Protein AF-A0A7C4ENM0-F1 (afdb_monomer_lite)

Foldseek 3Di:
DFDDVCVVVQDDDQQQHDGDDDPVRVVVVVVVCVVVVVSVVRNPVSNVVSCVVAVDPVNVVVVVVVVCCVVCVVVVPDPPLFADDPVNVVVVCVVVVVCVVLVVQLVVVVFGPHLVSSLVSLVPDPDDDDPVNVVSVVVVVVVVVVVVVVD

Structure (mmCIF, N/CA/C/O backbone):
data_AF-A0A7C4ENM0-F1
#
_entry.id   AF-A0A7C4ENM0-F1
#
loop_
_atom_site.group_PDB
_atom_site.id
_atom_site.type_symbol
_atom_site.label_atom_id
_atom_site.label_alt_id
_atom_site.label_comp_id
_atom_site.label_asym_id
_atom_site.label_entity_id
_atom_site.label_seq_id
_atom_site.pdbx_PDB_ins_code
_atom_site.Cartn_x
_atom_site.Cartn_y
_atom_site.Cartn_z
_atom_site.occupancy
_atom_site.B_iso_or_equiv
_atom_site.auth_seq_id
_atom_site.auth_comp_id
_atom_site.auth_asym_id
_atom_site.auth_atom_id
_atom_site.pdbx_PDB_model_num
ATOM 1 N N . VAL A 1 1 ? 0.923 0.863 27.050 1.00 71.88 1 VAL A N 1
ATOM 2 C CA . VAL A 1 1 ? 0.198 2.040 26.527 1.00 71.88 1 VAL A CA 1
ATOM 3 C C . VAL A 1 1 ? -0.093 1.726 25.076 1.00 71.88 1 VAL A C 1
ATOM 5 O O . VAL A 1 1 ? 0.826 1.255 24.419 1.00 71.88 1 VAL A O 1
ATOM 8 N N . ASP A 1 2 ? -1.339 1.865 24.638 1.00 89.88 2 ASP A N 1
ATOM 9 C CA . ASP A 1 2 ? -1.784 1.537 23.270 1.00 89.88 2 ASP A CA 1
ATOM 10 C C . ASP A 1 2 ? -2.110 2.791 22.448 1.00 89.88 2 ASP A C 1
ATOM 12 O O . ASP A 1 2 ? -1.955 2.803 21.234 1.00 89.88 2 ASP A O 1
ATOM 16 N N . TYR A 1 3 ? -2.479 3.887 23.116 1.00 92.69 3 TYR A N 1
ATOM 17 C CA . TYR A 1 3 ? -2.662 5.175 22.456 1.00 92.69 3 TYR A CA 1
ATOM 18 C C . TYR A 1 3 ? -1.353 5.713 21.853 1.00 92.69 3 TYR A C 1
ATOM 20 O O . TYR A 1 3 ? -0.324 5.778 22.531 1.00 92.69 3 TYR A O 1
ATOM 28 N N . HIS A 1 4 ? -1.435 6.178 20.604 1.00 92.25 4 HIS A N 1
ATOM 29 C CA . HIS A 1 4 ? -0.391 6.941 19.930 1.00 92.25 4 HIS A CA 1
ATOM 30 C C . HIS A 1 4 ? -1.027 8.090 19.124 1.00 92.25 4 HIS A C 1
ATOM 32 O O . HIS A 1 4 ? -1.975 7.825 18.387 1.00 92.25 4 HIS A O 1
ATOM 38 N N . PRO A 1 5 ? -0.493 9.330 19.183 1.00 92.12 5 PRO A N 1
ATOM 39 C CA . PRO A 1 5 ? -1.007 10.464 18.414 1.00 92.12 5 PRO A CA 1
ATOM 40 C C . PRO A 1 5 ? -1.323 10.223 16.929 1.00 92.12 5 PRO A C 1
ATOM 42 O O . PRO A 1 5 ? -2.343 10.719 16.470 1.00 92.12 5 PRO A O 1
ATOM 45 N N . GLN A 1 6 ? -0.535 9.443 16.167 1.00 93.44 6 GLN A N 1
ATOM 46 C CA . GLN A 1 6 ? -0.860 9.258 14.740 1.00 93.44 6 GLN A CA 1
ATOM 47 C C . GLN A 1 6 ? -2.104 8.393 14.516 1.00 93.44 6 GLN A C 1
ATOM 49 O O . GLN A 1 6 ? -2.631 8.390 13.412 1.00 93.44 6 GLN A O 1
ATOM 54 N N . LEU A 1 7 ? -2.616 7.678 15.527 1.00 92.69 7 LEU A N 1
ATOM 55 C CA . LEU A 1 7 ? -3.890 6.966 15.379 1.00 92.69 7 LEU A CA 1
ATOM 56 C C . LEU A 1 7 ? -5.041 7.923 15.064 1.00 92.69 7 LEU A C 1
ATOM 58 O O . LEU A 1 7 ? -5.949 7.521 14.346 1.00 92.69 7 LEU A O 1
ATOM 62 N N . GLU A 1 8 ? -4.969 9.176 15.518 1.00 94.25 8 GLU A N 1
ATOM 63 C CA . GLU A 1 8 ? -5.969 10.211 15.226 1.00 94.25 8 GLU A CA 1
ATOM 64 C C . GLU A 1 8 ? -5.972 10.631 13.748 1.00 94.25 8 GLU A C 1
ATOM 66 O O . GLU A 1 8 ? -6.975 11.133 13.249 1.00 94.25 8 GLU A O 1
ATOM 71 N N . GLU A 1 9 ? -4.878 10.387 13.018 1.00 92.81 9 GLU A N 1
ATOM 72 C CA . GLU A 1 9 ? -4.814 10.617 11.569 1.00 92.81 9 GLU A CA 1
ATOM 73 C C . GLU A 1 9 ? -5.550 9.517 10.786 1.00 92.81 9 GLU A C 1
ATOM 75 O O . GLU A 1 9 ? -6.019 9.743 9.669 1.00 92.81 9 GLU A O 1
ATOM 80 N N . PHE A 1 10 ? -5.667 8.317 11.365 1.00 92.75 10 PHE A N 1
ATOM 81 C CA . PHE A 1 10 ? -6.244 7.151 10.694 1.00 92.75 10 PHE A CA 1
ATOM 82 C C . PHE A 1 10 ? -7.679 6.849 11.144 1.00 92.75 10 PHE A C 1
ATOM 84 O O . PHE A 1 10 ? -8.486 6.414 10.312 1.00 92.75 10 PHE A O 1
ATOM 91 N N . PHE A 1 11 ? -7.992 7.099 12.421 1.00 95.50 11 PHE A N 1
ATOM 92 C CA . PHE A 1 11 ? -9.238 6.708 13.078 1.00 95.50 11 PHE A CA 1
ATOM 93 C C . PHE A 1 11 ? -9.771 7.770 14.052 1.00 95.50 11 PHE A C 1
ATOM 95 O O . PHE A 1 11 ? -9.011 8.444 14.745 1.00 95.50 11 PHE A O 1
ATOM 102 N N . ASP A 1 12 ? -11.097 7.832 14.193 1.00 95.69 12 ASP A N 1
ATOM 103 C CA . ASP A 1 12 ? -11.776 8.583 15.257 1.00 95.69 12 ASP A CA 1
ATOM 104 C C . ASP A 1 12 ? -11.807 7.756 16.560 1.00 95.69 12 ASP A C 1
ATOM 106 O O . ASP A 1 12 ? -12.562 6.782 16.716 1.00 95.69 12 ASP A O 1
ATOM 110 N N . ILE A 1 13 ? -10.943 8.124 17.509 1.00 95.44 13 ILE A N 1
ATOM 111 C CA . ILE A 1 13 ? -10.781 7.417 18.783 1.00 95.44 13 ILE A CA 1
ATOM 112 C C . ILE A 1 13 ? -12.053 7.543 19.631 1.00 95.44 13 ILE A C 1
ATOM 114 O O . ILE A 1 13 ? -12.542 8.624 19.941 1.00 95.44 13 ILE A O 1
ATOM 118 N N . GLY A 1 14 ? -12.567 6.399 20.071 1.00 92.25 14 GLY A N 1
ATOM 119 C CA . GLY A 1 14 ? -13.813 6.257 20.818 1.00 92.25 14 GLY A CA 1
ATOM 120 C C . GLY A 1 14 ? -15.022 5.933 19.940 1.00 92.25 14 GLY A C 1
ATOM 121 O O . GLY A 1 14 ? -16.032 5.480 20.478 1.00 92.25 14 GLY A O 1
ATOM 122 N N . LYS A 1 15 ? -14.923 6.103 18.613 1.00 95.50 15 LYS A N 1
ATOM 123 C CA . LYS A 1 15 ? -15.981 5.730 17.658 1.00 95.50 15 LYS A CA 1
ATOM 124 C C . LYS A 1 15 ? -15.590 4.564 16.763 1.00 95.50 15 LYS A C 1
ATOM 126 O O . LYS A 1 15 ? -16.415 3.692 16.521 1.00 95.50 15 LYS A O 1
ATOM 131 N N . GLU A 1 16 ? -14.346 4.547 16.297 1.00 97.00 16 GLU A N 1
ATOM 132 C CA . GLU A 1 16 ? -13.820 3.535 15.373 1.00 97.00 16 GLU A CA 1
ATOM 133 C C . GLU A 1 16 ? -12.793 2.626 16.054 1.00 97.00 16 GLU A C 1
ATOM 135 O O . GLU A 1 16 ? -12.705 1.442 15.756 1.00 97.00 16 GLU A O 1
ATOM 140 N N . ILE A 1 17 ? -12.046 3.141 17.029 1.00 95.31 17 ILE A N 1
ATOM 141 C CA . ILE A 1 17 ? -11.105 2.352 17.828 1.00 95.31 17 ILE A CA 1
ATOM 142 C C . ILE A 1 17 ? -11.147 2.789 19.287 1.00 95.31 17 ILE A C 1
ATOM 144 O O . ILE A 1 17 ? -11.481 3.928 19.597 1.00 95.31 17 ILE A O 1
ATOM 148 N 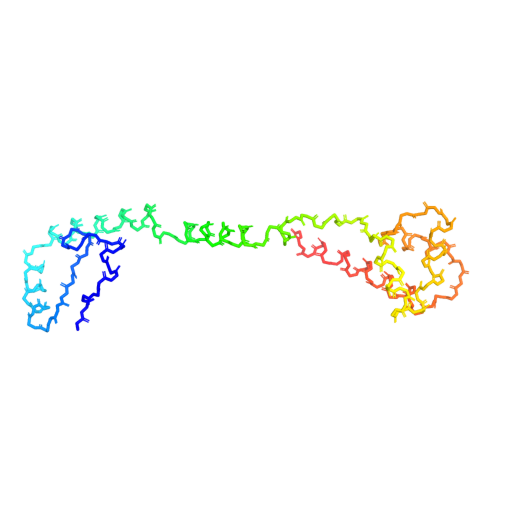N . VAL A 1 18 ? -10.795 1.895 20.205 1.00 95.12 18 VAL A N 1
ATOM 149 C CA . VAL A 1 18 ? -10.653 2.214 21.626 1.00 95.12 18 VAL A CA 1
ATOM 150 C C . VAL A 1 18 ? -9.199 2.027 22.022 1.00 95.12 18 VAL A C 1
ATOM 152 O O . VAL A 1 18 ? -8.708 0.906 22.026 1.00 95.12 18 VAL A O 1
ATOM 155 N N . CYS A 1 19 ? -8.542 3.114 22.414 1.00 95.25 19 CYS A N 1
ATOM 156 C CA . CYS A 1 19 ? -7.182 3.073 22.949 1.00 95.25 19 CYS A CA 1
ATOM 157 C C . CYS A 1 19 ? -7.184 3.105 24.480 1.00 95.25 19 CYS A C 1
ATOM 159 O O . CYS A 1 19 ? -8.208 3.391 25.104 1.00 95.25 19 CYS A O 1
ATOM 161 N N . PHE A 1 20 ? -6.028 2.868 25.093 1.00 95.44 20 PHE A N 1
ATOM 162 C CA . PHE A 1 20 ? -5.797 3.074 26.524 1.00 95.44 20 PHE A CA 1
ATOM 163 C C . PHE A 1 20 ? -4.386 3.609 26.778 1.00 95.44 20 PHE A C 1
ATOM 165 O O . PHE A 1 20 ? -3.436 3.297 26.050 1.00 95.44 20 PHE A O 1
ATOM 172 N N . SER A 1 21 ? -4.237 4.366 27.860 1.00 94.25 21 SER A N 1
ATOM 173 C CA . SER A 1 21 ? -2.979 4.993 28.259 1.00 94.25 21 SER A CA 1
ATOM 174 C C . SER A 1 21 ? -2.333 4.332 29.479 1.00 94.25 21 SER A C 1
ATOM 176 O O . SER A 1 21 ? -1.148 4.533 29.733 1.00 94.25 21 SER A O 1
ATOM 178 N N . SER A 1 22 ? -3.060 3.482 30.209 1.00 96.00 22 SER A N 1
ATOM 179 C CA . SER A 1 22 ? -2.539 2.734 31.361 1.00 96.00 22 SER A CA 1
ATOM 180 C C . SER A 1 22 ? -3.137 1.325 31.461 1.00 96.00 22 SER A C 1
ATOM 182 O O . SER A 1 22 ? -4.146 1.009 30.833 1.00 96.00 22 SER A O 1
ATOM 184 N N . LEU A 1 23 ? -2.507 0.454 32.258 1.00 95.56 23 LEU A N 1
ATOM 185 C CA . LEU A 1 23 ? -3.034 -0.890 32.542 1.00 95.56 23 LEU A CA 1
ATOM 186 C C . LEU A 1 23 ? -4.363 -0.849 33.309 1.00 95.56 23 LEU A C 1
ATOM 188 O O . LEU A 1 23 ? -5.218 -1.706 33.101 1.00 95.56 23 LEU A O 1
ATOM 192 N N . GLU A 1 24 ? -4.535 0.141 34.185 1.00 96.75 24 GLU A N 1
ATOM 193 C CA . GLU A 1 24 ? -5.786 0.352 34.915 1.00 96.75 24 GLU A CA 1
ATOM 194 C C . GLU A 1 24 ? -6.919 0.708 33.948 1.00 96.75 24 GLU A C 1
ATOM 196 O O . GLU A 1 24 ? -7.953 0.045 33.939 1.00 96.75 24 GLU A O 1
ATOM 201 N N . GLU A 1 25 ? -6.671 1.654 33.041 1.00 96.25 25 GLU A N 1
ATOM 202 C CA . GLU A 1 25 ? -7.641 2.057 32.024 1.00 96.25 25 GLU A CA 1
ATOM 203 C C . GLU A 1 25 ? -7.992 0.902 31.075 1.00 96.25 25 GLU A C 1
ATOM 205 O O . GLU A 1 25 ? -9.160 0.721 30.731 1.00 96.25 25 GLU A O 1
ATOM 210 N N . LEU A 1 26 ? -7.007 0.078 30.693 1.00 95.88 26 LEU A N 1
ATOM 211 C CA . LEU A 1 26 ? -7.250 -1.143 29.921 1.00 95.88 26 LEU A CA 1
ATOM 212 C C . LEU A 1 26 ? -8.220 -2.075 30.653 1.00 95.88 26 LEU A C 1
ATOM 214 O O . LEU A 1 26 ? -9.180 -2.554 30.051 1.00 95.88 26 LEU A O 1
ATOM 218 N N . ARG A 1 27 ? -7.978 -2.346 31.942 1.00 96.75 27 ARG A N 1
ATOM 219 C CA . ARG A 1 27 ? -8.815 -3.250 32.741 1.00 96.75 27 ARG A CA 1
ATOM 220 C C . ARG A 1 27 ? -10.239 -2.717 32.868 1.00 96.75 27 ARG A C 1
ATOM 222 O O . ARG A 1 27 ? -11.200 -3.480 32.729 1.00 96.75 27 ARG A O 1
ATOM 229 N N . ASP A 1 28 ? -10.376 -1.421 33.111 1.00 97.00 28 ASP A N 1
ATOM 230 C CA . ASP A 1 28 ? -11.672 -0.777 33.287 1.00 97.00 28 ASP A CA 1
ATOM 231 C C . ASP A 1 28 ? -12.458 -0.768 31.966 1.00 97.00 28 ASP A C 1
ATOM 233 O O . ASP A 1 28 ? -13.622 -1.179 31.937 1.00 97.00 28 ASP A O 1
ATOM 237 N N . LYS A 1 29 ? -11.804 -0.431 30.844 1.00 95.50 29 LYS A N 1
ATOM 238 C CA . LYS A 1 29 ? -12.398 -0.503 29.499 1.00 95.50 29 LYS A CA 1
ATOM 239 C C . LYS A 1 29 ? -12.767 -1.930 29.109 1.00 95.50 29 LYS A C 1
ATOM 241 O O . LYS A 1 29 ? -13.883 -2.151 28.648 1.00 95.50 29 LYS A O 1
ATOM 246 N N . ALA A 1 30 ? -11.896 -2.912 29.339 1.00 95.00 30 ALA A N 1
ATOM 247 C CA . ALA A 1 30 ? -12.201 -4.317 29.066 1.00 95.00 30 ALA A CA 1
ATOM 248 C C . ALA A 1 30 ? -13.438 -4.778 29.853 1.00 95.00 30 ALA A C 1
ATOM 250 O O . ALA A 1 30 ? -14.354 -5.371 29.286 1.00 95.00 30 ALA A O 1
ATOM 251 N N . THR A 1 31 ? -13.513 -4.433 31.141 1.00 97.00 31 THR A N 1
ATOM 252 C CA . THR A 1 31 ? -14.670 -4.752 31.990 1.00 97.00 31 THR A CA 1
ATOM 253 C C . THR A 1 31 ? -15.949 -4.079 31.489 1.00 97.00 31 THR A C 1
ATOM 255 O O . THR A 1 31 ? -17.012 -4.702 31.485 1.00 97.00 31 THR A O 1
ATOM 258 N N . PHE A 1 32 ? -15.861 -2.819 31.059 1.00 96.00 32 PHE A N 1
ATOM 259 C CA . PHE A 1 32 ? -16.986 -2.082 30.492 1.00 96.00 32 PHE A CA 1
ATOM 260 C C . PHE A 1 32 ? -17.488 -2.735 29.199 1.00 96.00 32 PHE A C 1
ATOM 262 O O . PHE A 1 32 ? -18.666 -3.070 29.101 1.00 96.00 32 PHE A O 1
ATOM 269 N N . TYR A 1 33 ? -16.608 -2.973 28.230 1.00 95.19 33 TYR A N 1
ATOM 270 C CA . TYR A 1 33 ? -16.980 -3.488 26.912 1.00 95.19 33 TYR A CA 1
ATOM 271 C C . TYR A 1 33 ? -17.449 -4.949 26.940 1.00 95.19 33 TYR A C 1
ATOM 273 O O . TYR A 1 33 ? -18.366 -5.306 26.203 1.00 95.19 33 TYR A O 1
ATOM 281 N N . LEU A 1 34 ? -16.938 -5.772 27.864 1.00 95.56 34 LEU A N 1
ATOM 282 C CA . LEU A 1 34 ? -17.469 -7.121 28.102 1.00 95.56 34 LEU A CA 1
ATOM 283 C C . LEU A 1 34 ? -18.933 -7.114 28.570 1.00 95.56 34 LEU A C 1
ATOM 285 O O . LEU A 1 34 ? -19.671 -8.055 28.291 1.00 95.56 34 LEU A O 1
ATOM 289 N N . LYS A 1 35 ? -19.370 -6.054 29.261 1.00 97.12 35 LYS A N 1
ATOM 290 C CA . LYS A 1 35 ? -20.769 -5.872 29.687 1.00 97.12 35 LYS A CA 1
ATOM 291 C C . LYS A 1 35 ? -21.642 -5.196 28.622 1.00 97.12 35 LYS A C 1
ATOM 293 O O . LYS A 1 35 ? -22.863 -5.245 28.739 1.00 97.12 35 LYS A O 1
ATOM 298 N N . HIS A 1 36 ? -21.041 -4.596 27.592 1.00 96.12 36 HIS A N 1
ATOM 299 C CA . HIS A 1 36 ? -21.728 -3.835 26.541 1.00 96.12 36 HIS A CA 1
ATOM 300 C C . HIS A 1 36 ? -21.320 -4.320 25.138 1.00 96.12 36 HIS A C 1
ATOM 302 O O . HIS A 1 36 ? -20.740 -3.559 24.359 1.00 96.12 36 HIS A O 1
ATOM 308 N N . PRO A 1 37 ? -21.643 -5.573 24.768 1.00 94.50 37 PRO A N 1
ATOM 309 C CA . PRO A 1 37 ? -21.216 -6.151 23.493 1.00 94.50 37 PRO A CA 1
ATOM 310 C C . PRO A 1 37 ? -21.736 -5.372 22.277 1.00 94.50 37 PRO A C 1
ATOM 312 O O . PRO A 1 37 ? -21.044 -5.289 21.267 1.00 94.50 37 PRO A O 1
ATOM 315 N N . ALA A 1 38 ? -22.911 -4.741 22.383 1.00 96.38 38 ALA A N 1
ATOM 316 C CA . ALA A 1 38 ? -23.456 -3.899 21.321 1.00 96.38 38 ALA A CA 1
ATOM 317 C C . ALA A 1 38 ? -22.533 -2.714 20.985 1.00 96.38 38 ALA A C 1
ATOM 319 O O . ALA A 1 38 ? -22.322 -2.419 19.812 1.00 96.38 38 ALA A O 1
ATOM 320 N N . SER A 1 39 ? -21.926 -2.077 21.993 1.00 93.62 39 SER A N 1
ATOM 321 C CA . SER A 1 39 ? -20.960 -0.993 21.782 1.00 93.62 39 SER A CA 1
ATOM 322 C C . SER A 1 39 ? -19.717 -1.489 21.044 1.00 93.62 39 SER A C 1
ATOM 324 O O . SER A 1 39 ? -19.247 -0.812 20.134 1.00 93.62 39 SER A O 1
ATOM 326 N N . CYS A 1 40 ? -19.228 -2.691 21.371 1.00 94.06 40 CYS A N 1
ATOM 327 C CA . CYS A 1 40 ? -18.120 -3.314 20.644 1.00 94.06 40 CYS A CA 1
ATOM 328 C C . CYS A 1 40 ? -18.464 -3.529 19.171 1.00 94.06 40 CYS A C 1
ATOM 330 O O . CYS A 1 40 ? -17.658 -3.211 18.302 1.00 94.06 40 CYS A O 1
ATOM 332 N N . THR A 1 41 ? -19.658 -4.057 18.884 1.00 96.19 41 THR A N 1
ATOM 333 C CA . THR A 1 41 ? -20.107 -4.302 17.510 1.00 96.19 41 THR A CA 1
ATOM 334 C C . THR A 1 41 ? -20.206 -3.005 16.716 1.00 96.19 41 THR A C 1
ATOM 336 O O . THR A 1 41 ? -19.703 -2.954 15.597 1.00 96.19 41 THR A O 1
ATOM 339 N N . THR A 1 42 ? -20.784 -1.952 17.297 1.00 97.44 42 THR A N 1
ATOM 340 C CA . THR A 1 42 ? -20.886 -0.638 16.648 1.00 97.44 42 THR A CA 1
ATOM 341 C C . THR A 1 42 ? -19.511 -0.079 16.293 1.00 97.44 42 THR A C 1
ATOM 343 O O . THR A 1 42 ? -19.292 0.329 15.154 1.00 97.44 42 THR A O 1
ATOM 346 N N . ILE A 1 43 ? -18.569 -0.107 17.242 1.00 97.06 43 ILE A N 1
ATOM 347 C CA . ILE A 1 43 ? -17.208 0.400 17.026 1.00 97.06 43 ILE A CA 1
ATOM 348 C C . ILE A 1 43 ? -16.487 -0.436 15.964 1.00 97.06 43 ILE A C 1
ATOM 350 O O . ILE A 1 43 ? -15.911 0.115 15.032 1.00 97.06 43 ILE A O 1
ATOM 354 N N . ALA A 1 44 ? -16.578 -1.767 16.042 1.00 95.88 44 ALA A N 1
ATOM 355 C CA . ALA A 1 44 ? -15.945 -2.665 15.078 1.00 95.88 44 ALA A CA 1
ATOM 356 C C . ALA A 1 44 ? -16.485 -2.476 13.651 1.00 95.88 44 ALA A C 1
ATOM 358 O O . ALA A 1 44 ? -15.715 -2.499 12.693 1.00 95.88 44 ALA A O 1
ATOM 359 N N . GLN A 1 45 ? -17.795 -2.262 13.498 1.00 97.88 45 GLN A N 1
ATOM 360 C CA . GLN A 1 45 ? -18.406 -1.976 12.199 1.00 97.88 45 GLN A CA 1
ATOM 361 C C . GLN A 1 45 ? -17.941 -0.628 11.643 1.00 97.88 45 GLN A C 1
ATOM 363 O O . GLN A 1 45 ? -17.603 -0.547 10.463 1.00 97.88 45 GLN A O 1
ATOM 368 N N . ALA A 1 46 ? -17.873 0.411 12.480 1.00 97.88 46 ALA A N 1
ATOM 369 C CA . ALA A 1 46 ? -17.340 1.712 12.080 1.00 97.88 46 ALA A CA 1
ATOM 370 C C . ALA A 1 46 ? -15.876 1.602 11.619 1.00 97.88 46 ALA A C 1
ATOM 372 O O . ALA A 1 46 ? -15.542 2.045 10.519 1.00 97.88 46 ALA A O 1
ATOM 373 N N . ALA A 1 47 ? -15.039 0.901 12.393 1.00 96.88 47 ALA A N 1
ATOM 374 C CA . ALA A 1 47 ? -13.649 0.614 12.042 1.00 96.88 47 ALA A CA 1
ATOM 375 C C . ALA A 1 47 ? -13.533 -0.119 10.700 1.00 96.88 47 ALA A C 1
ATOM 377 O O . ALA A 1 47 ? -12.736 0.250 9.840 1.00 96.88 47 ALA A O 1
ATOM 378 N N . GLN A 1 48 ? -14.348 -1.158 10.506 1.00 97.56 48 GLN A N 1
ATOM 379 C CA . GLN A 1 48 ? -14.351 -1.952 9.284 1.00 97.56 48 GLN A CA 1
ATOM 380 C C . GLN A 1 48 ? -14.719 -1.099 8.066 1.00 97.56 48 GLN A C 1
ATOM 382 O O . GLN A 1 48 ? -14.040 -1.179 7.042 1.00 97.56 48 GLN A O 1
ATOM 387 N N . MET A 1 49 ? -15.761 -0.268 8.169 1.00 97.31 49 MET A N 1
ATOM 388 C CA . MET A 1 49 ? -16.162 0.633 7.085 1.00 97.31 49 MET A CA 1
ATOM 389 C C . MET A 1 49 ? -15.033 1.601 6.718 1.00 97.31 49 MET A C 1
ATOM 391 O O . MET A 1 49 ? -14.701 1.704 5.539 1.00 97.31 49 MET A O 1
ATOM 395 N N . ARG A 1 50 ? -14.388 2.222 7.716 1.00 96.19 50 ARG A N 1
ATOM 396 C CA . ARG A 1 50 ? -13.226 3.111 7.538 1.00 96.19 50 ARG A CA 1
ATOM 397 C C . ARG A 1 50 ? -12.057 2.406 6.843 1.00 96.19 50 ARG A C 1
ATOM 399 O O . ARG A 1 50 ? -11.447 2.937 5.917 1.00 96.19 50 ARG A O 1
ATOM 406 N N . VAL A 1 51 ? -11.737 1.180 7.262 1.00 96.25 51 VAL A N 1
ATOM 407 C CA . VAL A 1 51 ? -10.638 0.407 6.662 1.00 96.25 51 VAL A CA 1
ATOM 408 C C . VAL A 1 51 ? -10.933 0.055 5.208 1.00 96.25 51 VAL A C 1
ATOM 410 O O . VAL A 1 51 ? -10.051 0.189 4.360 1.00 96.25 51 VAL A O 1
ATOM 413 N N . HIS A 1 52 ? -12.160 -0.362 4.896 1.00 96.00 52 HIS A N 1
ATOM 414 C CA . HIS A 1 52 ? -12.542 -0.662 3.518 1.00 96.00 52 HIS A CA 1
ATOM 415 C C . HIS A 1 52 ? -12.596 0.583 2.631 1.00 96.00 52 HIS A C 1
ATOM 417 O O . HIS A 1 52 ? -12.257 0.479 1.452 1.00 96.00 52 HIS A O 1
ATOM 423 N N . SER A 1 53 ? -12.984 1.741 3.169 1.00 94.88 53 SER A N 1
ATOM 424 C CA . SER A 1 53 ? -13.054 2.979 2.393 1.00 94.88 53 SER A CA 1
ATOM 425 C C . SER A 1 53 ? -11.683 3.583 2.111 1.00 94.88 53 SER A C 1
ATOM 427 O O . SER A 1 53 ? -11.505 4.176 1.055 1.00 94.88 53 SER A O 1
ATOM 429 N N . GLU A 1 54 ? -10.711 3.437 3.016 1.00 93.12 54 GLU A N 1
ATOM 430 C CA . GLU A 1 54 ? -9.477 4.236 2.950 1.00 93.12 54 GLU A CA 1
ATOM 431 C C . GLU A 1 54 ? -8.195 3.416 3.101 1.00 93.12 54 GLU A C 1
ATOM 433 O O . GLU A 1 54 ? -7.214 3.671 2.410 1.00 93.12 54 GLU A O 1
ATOM 438 N N . HIS A 1 55 ? -8.190 2.364 3.919 1.00 93.12 55 HIS A N 1
ATOM 439 C CA . HIS A 1 55 ? -6.943 1.714 4.353 1.00 93.12 55 HIS A CA 1
ATOM 440 C C . HIS A 1 55 ? -6.649 0.372 3.679 1.00 93.12 55 HIS A C 1
ATOM 442 O O . HIS A 1 55 ? -5.863 -0.422 4.199 1.00 93.12 55 HIS A O 1
ATOM 448 N N . THR A 1 56 ? -7.233 0.112 2.508 1.00 94.94 56 THR A N 1
ATOM 449 C CA . THR A 1 56 ? -6.951 -1.105 1.734 1.00 94.94 56 THR A CA 1
ATOM 450 C C . THR A 1 56 ? -5.572 -1.061 1.068 1.00 94.94 56 THR A C 1
ATOM 452 O O . THR A 1 56 ? -5.022 0.004 0.775 1.00 94.94 56 THR A O 1
ATOM 455 N N . TYR A 1 57 ? -5.019 -2.237 0.754 1.00 94.31 57 TYR A N 1
ATOM 456 C CA . TYR A 1 57 ? -3.799 -2.333 -0.054 1.00 94.31 57 TYR A CA 1
ATOM 457 C C . TYR A 1 57 ? -3.946 -1.680 -1.430 1.00 94.31 57 TYR A C 1
ATOM 459 O O . TYR A 1 57 ? -2.967 -1.153 -1.948 1.00 94.31 57 TYR A O 1
ATOM 467 N N . VAL A 1 58 ? -5.153 -1.687 -2.005 1.00 94.62 58 VAL A N 1
ATOM 468 C CA . VAL A 1 58 ? -5.415 -1.071 -3.310 1.00 94.62 58 VAL A CA 1
ATOM 469 C C . VAL A 1 58 ? -5.216 0.440 -3.234 1.00 94.62 58 VAL A C 1
ATOM 471 O O . VAL A 1 58 ? -4.451 0.975 -4.032 1.00 94.62 58 VAL A O 1
ATOM 474 N N . HIS A 1 59 ? -5.805 1.105 -2.234 1.00 93.31 59 HIS A N 1
ATOM 475 C CA . HIS A 1 59 ? -5.619 2.546 -2.029 1.00 93.31 59 HIS A CA 1
ATOM 476 C C . HIS A 1 59 ? -4.144 2.892 -1.794 1.00 93.31 59 HIS A C 1
ATOM 478 O O . HIS A 1 59 ? -3.598 3.776 -2.447 1.00 93.31 59 HIS A O 1
ATOM 484 N N . ARG A 1 60 ? -3.454 2.130 -0.932 1.00 93.50 60 ARG A N 1
ATOM 485 C CA . ARG A 1 60 ? -2.025 2.359 -0.652 1.00 93.50 60 ARG A CA 1
ATOM 486 C C . ARG A 1 60 ? -1.152 2.166 -1.891 1.00 93.50 60 ARG A C 1
ATOM 488 O O . ARG A 1 60 ? -0.222 2.939 -2.103 1.00 93.50 60 ARG A O 1
ATOM 495 N N . MET A 1 61 ? -1.440 1.152 -2.708 1.00 95.81 61 MET A N 1
ATOM 496 C CA . MET A 1 61 ? -0.704 0.906 -3.948 1.00 95.81 61 MET A CA 1
ATOM 497 C C . MET A 1 61 ? -0.927 2.026 -4.962 1.00 95.81 61 MET A C 1
ATOM 499 O O . MET A 1 61 ? 0.035 2.470 -5.579 1.00 95.81 61 MET A O 1
ATOM 503 N N . GLN A 1 62 ? -2.157 2.528 -5.089 1.00 94.38 62 GLN A N 1
ATOM 504 C CA . GLN A 1 62 ? -2.454 3.682 -5.940 1.00 94.38 62 GLN A CA 1
ATOM 505 C C . GLN A 1 62 ? -1.631 4.903 -5.523 1.00 94.38 62 GLN A C 1
ATOM 507 O O . GLN A 1 62 ? -0.903 5.442 -6.353 1.00 94.38 62 GLN A O 1
ATOM 512 N N . THR A 1 63 ? -1.632 5.262 -4.235 1.00 93.31 63 THR A N 1
ATOM 513 C CA . THR A 1 63 ? -0.818 6.378 -3.725 1.00 93.31 63 THR A CA 1
ATOM 514 C C . THR A 1 63 ? 0.677 6.166 -3.977 1.00 93.31 63 THR A C 1
ATOM 516 O O . THR A 1 63 ? 1.367 7.087 -4.405 1.00 93.31 63 THR A O 1
ATOM 519 N N . MET A 1 64 ? 1.198 4.951 -3.759 1.00 93.81 64 MET A N 1
ATOM 520 C CA . MET A 1 64 ? 2.605 4.643 -4.044 1.00 93.81 64 MET A CA 1
ATOM 521 C C . MET A 1 64 ? 2.930 4.819 -5.530 1.00 93.81 64 MET A C 1
ATOM 523 O O . MET A 1 64 ? 3.912 5.479 -5.865 1.00 93.81 64 MET A O 1
ATOM 527 N N . CYS A 1 65 ? 2.103 4.276 -6.425 1.00 92.62 65 CYS A N 1
ATOM 528 C CA . CYS A 1 65 ? 2.278 4.435 -7.865 1.00 92.62 65 CYS A CA 1
ATOM 529 C C . CYS A 1 65 ? 2.223 5.906 -8.292 1.00 92.62 65 CYS A C 1
ATOM 531 O O . CYS A 1 65 ? 3.062 6.331 -9.081 1.00 92.62 65 CYS A O 1
ATOM 533 N N . GLU A 1 66 ? 1.293 6.692 -7.748 1.00 93.12 66 GLU A N 1
ATOM 534 C CA . GLU A 1 66 ? 1.199 8.134 -7.996 1.00 93.12 66 GLU A CA 1
ATOM 535 C C . GLU A 1 66 ? 2.459 8.873 -7.534 1.00 93.12 66 GLU A C 1
ATOM 537 O O . GLU A 1 66 ? 3.001 9.689 -8.280 1.00 93.12 66 GLU A O 1
ATOM 542 N N . CYS A 1 67 ? 2.981 8.563 -6.344 1.00 92.94 67 CYS A N 1
ATOM 543 C CA . CYS A 1 67 ? 4.232 9.143 -5.858 1.00 92.94 67 CYS A CA 1
ATOM 544 C C . CYS A 1 67 ? 5.409 8.830 -6.791 1.00 92.94 67 CYS A C 1
ATOM 546 O O . CYS A 1 67 ? 6.158 9.741 -7.142 1.00 92.94 67 CYS A O 1
ATOM 548 N N . ILE A 1 68 ? 5.561 7.571 -7.217 1.00 91.75 68 ILE A N 1
ATOM 549 C CA . ILE A 1 68 ? 6.655 7.163 -8.113 1.00 91.75 68 ILE A CA 1
ATOM 550 C C . ILE A 1 68 ? 6.493 7.833 -9.485 1.00 91.75 68 ILE A C 1
ATOM 552 O O . ILE A 1 68 ? 7.468 8.340 -10.042 1.00 91.75 68 ILE A O 1
ATOM 556 N N . TYR A 1 69 ? 5.267 7.893 -10.013 1.00 89.88 69 TYR A N 1
ATOM 557 C CA . TYR A 1 69 ? 4.972 8.544 -11.289 1.00 89.88 69 TYR A CA 1
ATOM 558 C C . TYR A 1 69 ? 5.292 10.042 -11.259 1.00 89.88 69 TYR A C 1
ATOM 560 O O . TYR A 1 69 ? 5.915 10.554 -12.184 1.00 89.88 69 TYR A O 1
ATOM 568 N N . ASN A 1 70 ? 4.921 10.738 -10.183 1.00 89.62 70 ASN A N 1
ATOM 569 C CA . ASN A 1 70 ? 5.163 12.174 -10.040 1.00 89.62 70 ASN A CA 1
ATOM 570 C C . ASN A 1 70 ? 6.645 12.514 -9.829 1.00 89.62 70 ASN A C 1
ATOM 572 O O . ASN A 1 70 ? 7.080 13.595 -10.216 1.00 89.62 70 ASN A O 1
ATOM 576 N N . GLN A 1 71 ? 7.418 11.617 -9.209 1.00 90.56 71 GLN A N 1
ATOM 577 C CA . GLN A 1 71 ? 8.850 11.826 -8.967 1.00 90.56 71 GLN A CA 1
ATOM 578 C C . GLN A 1 71 ? 9.721 11.434 -10.163 1.00 90.56 71 GLN A C 1
ATOM 580 O O . GLN A 1 71 ? 10.749 12.066 -10.386 1.00 90.56 71 GLN A O 1
ATOM 585 N N . THR A 1 72 ? 9.330 10.393 -10.902 1.00 84.06 72 THR A N 1
ATOM 586 C CA . THR A 1 72 ? 10.146 9.790 -11.970 1.00 84.06 72 THR A CA 1
ATOM 587 C C . THR A 1 72 ? 9.301 9.379 -13.184 1.00 84.06 72 THR A C 1
ATOM 589 O O . THR A 1 72 ? 9.218 8.194 -13.533 1.00 84.06 72 THR A O 1
ATOM 592 N N . PRO A 1 73 ? 8.632 10.334 -13.853 1.00 76.50 73 PRO A N 1
ATOM 593 C CA . PRO A 1 73 ? 7.764 10.031 -14.991 1.00 76.50 73 PRO A CA 1
ATOM 594 C C . PRO A 1 73 ? 8.526 9.372 -16.154 1.00 76.50 73 PRO A C 1
ATOM 596 O O . PRO A 1 73 ? 7.955 8.568 -16.894 1.00 76.50 73 PRO A O 1
ATOM 599 N N . GLU A 1 74 ? 9.827 9.639 -16.296 1.00 77.31 74 GLU A N 1
ATOM 600 C CA . GLU A 1 74 ? 10.700 9.047 -17.315 1.00 77.31 74 GLU A CA 1
ATOM 601 C C . GLU A 1 74 ? 10.845 7.520 -17.227 1.00 77.31 74 GLU A C 1
ATOM 603 O O . GLU A 1 74 ? 11.063 6.885 -18.258 1.00 77.31 74 GLU A O 1
ATOM 608 N N . ILE A 1 75 ? 10.673 6.906 -16.050 1.00 73.94 75 ILE A N 1
ATOM 609 C CA . ILE A 1 75 ? 10.723 5.439 -15.897 1.00 73.94 75 ILE A CA 1
ATOM 610 C C . ILE A 1 75 ? 9.497 4.784 -16.559 1.00 73.94 75 ILE A C 1
ATOM 612 O O . ILE A 1 75 ? 9.577 3.661 -17.061 1.00 73.94 75 ILE A O 1
ATOM 616 N N . PHE A 1 76 ? 8.371 5.502 -16.604 1.00 68.12 76 PHE A N 1
ATOM 617 C CA . PHE A 1 76 ? 7.110 5.042 -17.196 1.00 68.12 76 PHE A CA 1
ATOM 618 C C . PHE A 1 76 ? 6.876 5.558 -18.615 1.00 68.12 76 PHE A C 1
ATOM 620 O O . PHE A 1 76 ? 5.970 5.077 -19.305 1.00 68.12 76 PHE A O 1
ATOM 627 N N . ALA A 1 77 ? 7.688 6.507 -19.086 1.00 69.12 77 ALA A N 1
ATOM 628 C CA . ALA A 1 77 ? 7.748 6.842 -20.494 1.00 69.12 77 ALA A CA 1
ATOM 629 C C . ALA A 1 77 ? 8.193 5.579 -21.235 1.00 69.12 77 ALA A C 1
ATOM 631 O O . ALA A 1 77 ? 9.357 5.192 -21.163 1.00 69.12 77 ALA A O 1
ATOM 632 N N . LYS A 1 78 ? 7.242 4.897 -21.895 1.00 54.72 78 LYS A N 1
ATOM 633 C CA . LYS A 1 78 ? 7.493 3.704 -22.713 1.00 54.72 78 LYS A CA 1
ATOM 634 C C . LYS A 1 78 ? 8.831 3.873 -23.432 1.00 54.72 78 LYS A C 1
ATOM 636 O O . LYS A 1 78 ? 8.909 4.651 -24.386 1.00 54.72 78 LYS A O 1
ATOM 641 N N . LYS A 1 79 ? 9.858 3.103 -23.045 1.00 48.75 79 LYS A N 1
ATOM 642 C CA . LYS A 1 79 ? 10.914 2.780 -24.001 1.00 48.75 79 LYS A CA 1
ATOM 643 C C . LYS A 1 79 ? 10.157 2.197 -25.179 1.00 48.75 79 LYS A C 1
ATOM 645 O O . LYS A 1 79 ? 9.482 1.177 -25.029 1.00 48.75 79 LYS A O 1
ATOM 650 N N . LYS A 1 80 ? 10.182 2.881 -26.323 1.00 48.34 80 LYS A N 1
ATOM 651 C CA . LYS A 1 80 ? 9.812 2.248 -27.581 1.00 48.34 80 LYS A CA 1
ATOM 652 C C . LYS A 1 80 ? 10.755 1.058 -27.704 1.00 48.34 80 LYS A C 1
ATOM 654 O O . LYS A 1 80 ? 11.907 1.212 -28.092 1.00 48.34 80 LYS A O 1
ATOM 659 N N . SER A 1 81 ? 10.291 -0.109 -27.272 1.00 47.19 81 SER A N 1
ATOM 660 C CA . SER A 1 81 ? 10.871 -1.377 -27.668 1.00 47.19 81 SER A CA 1
ATOM 661 C C . SER A 1 81 ? 10.778 -1.358 -29.190 1.00 47.19 81 SER A C 1
ATOM 663 O O . SER A 1 81 ? 9.674 -1.385 -29.729 1.00 47.19 81 SER A O 1
ATOM 665 N N . GLY A 1 82 ? 11.898 -1.082 -29.861 1.00 47.50 82 GLY A N 1
ATOM 666 C CA . GLY A 1 82 ? 11.921 -0.967 -31.319 1.00 47.50 82 GLY A CA 1
ATOM 667 C C . GLY A 1 82 ? 12.887 0.040 -31.942 1.00 47.50 82 GLY A C 1
ATOM 668 O O . GLY A 1 82 ? 12.931 0.101 -33.160 1.00 47.50 82 GLY A O 1
ATOM 669 N N . SER A 1 83 ? 13.671 0.824 -31.197 1.00 45.41 83 SER A N 1
ATOM 670 C CA . SER A 1 83 ? 14.796 1.533 -31.829 1.00 45.41 83 SER A CA 1
ATOM 671 C C . SER A 1 83 ? 15.896 1.798 -30.818 1.00 45.41 83 SER A C 1
ATOM 673 O O . SER A 1 83 ? 15.727 2.618 -29.920 1.00 45.41 83 SER A O 1
ATOM 675 N N . LEU A 1 84 ? 17.040 1.139 -30.993 1.00 50.31 84 LEU A N 1
ATOM 676 C CA . LEU A 1 84 ? 18.309 1.712 -30.550 1.00 50.31 84 LEU A CA 1
ATOM 677 C C . LEU A 1 84 ? 18.414 3.094 -31.215 1.00 50.31 84 LEU A C 1
ATOM 679 O O . LEU A 1 84 ? 18.214 3.200 -32.430 1.00 50.31 84 LEU A O 1
ATOM 683 N N . PHE A 1 85 ? 18.630 4.171 -30.457 1.00 49.19 85 PHE A N 1
ATOM 684 C CA . PHE A 1 85 ? 18.940 5.447 -31.101 1.00 49.19 85 PHE A CA 1
ATOM 685 C C . PHE A 1 85 ? 20.337 5.328 -31.723 1.00 49.19 85 PHE A C 1
ATOM 687 O O . PHE A 1 85 ? 21.206 4.666 -31.168 1.00 49.19 85 PHE A O 1
ATOM 694 N N . ILE A 1 86 ? 20.597 5.989 -32.855 1.00 50.72 86 ILE A N 1
ATOM 695 C CA . ILE A 1 86 ? 21.911 5.947 -33.540 1.00 50.72 86 ILE A CA 1
ATOM 696 C C . ILE A 1 86 ? 23.070 6.294 -32.579 1.00 50.72 86 ILE A C 1
ATOM 698 O O . ILE A 1 86 ? 24.156 5.729 -32.670 1.00 50.72 86 ILE A O 1
ATOM 702 N N . ARG A 1 87 ? 22.816 7.177 -31.603 1.00 48.75 87 ARG A N 1
ATOM 703 C CA . ARG A 1 87 ? 23.770 7.540 -30.545 1.00 48.75 87 ARG A CA 1
ATOM 704 C C . ARG A 1 87 ? 24.076 6.385 -29.579 1.00 48.75 87 ARG A C 1
ATOM 706 O O . ARG A 1 87 ? 25.201 6.302 -29.097 1.00 48.75 87 ARG A O 1
ATOM 713 N N . ASP A 1 88 ? 23.113 5.501 -29.334 1.00 64.81 88 ASP A N 1
ATOM 714 C CA . ASP A 1 88 ? 23.291 4.300 -28.510 1.00 64.81 88 ASP A CA 1
ATOM 715 C C . ASP A 1 88 ? 24.104 3.241 -29.266 1.00 64.81 88 ASP A C 1
ATOM 717 O O . ASP A 1 88 ? 24.888 2.517 -28.662 1.00 64.81 88 ASP A O 1
ATOM 721 N N . VAL A 1 89 ? 23.969 3.190 -30.596 1.00 69.62 89 VAL A N 1
ATOM 722 C CA . VAL A 1 89 ? 24.682 2.232 -31.453 1.00 69.62 89 VAL A CA 1
ATOM 723 C C . VAL A 1 89 ? 26.177 2.539 -31.527 1.00 69.62 89 VAL A C 1
ATOM 725 O O . VAL A 1 89 ? 26.979 1.620 -31.394 1.00 69.62 89 VAL A O 1
ATOM 728 N N . GLU A 1 90 ? 26.578 3.804 -31.696 1.00 76.12 90 GLU A N 1
ATOM 729 C CA . GLU A 1 90 ? 28.009 4.150 -31.784 1.00 76.12 90 GLU A CA 1
ATOM 730 C C . GLU A 1 90 ? 28.734 3.942 -30.447 1.00 76.12 90 GLU A C 1
ATOM 732 O O . GLU A 1 90 ? 29.846 3.413 -30.418 1.00 76.12 90 GLU A O 1
ATOM 737 N N . ALA A 1 91 ? 28.092 4.301 -29.330 1.00 78.81 91 ALA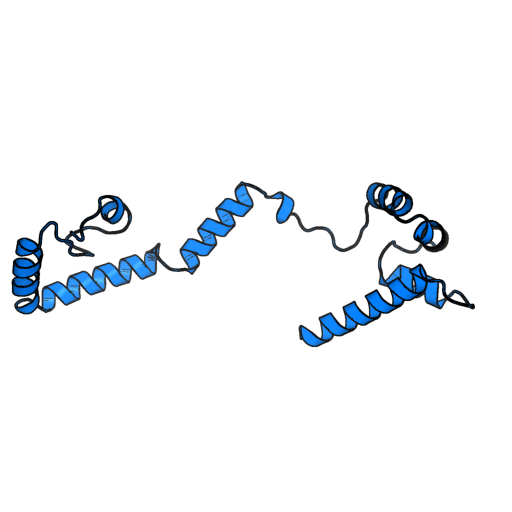 A N 1
ATOM 738 C CA . ALA A 1 91 ? 28.621 4.026 -27.995 1.00 78.81 91 ALA A CA 1
ATOM 739 C C . ALA A 1 91 ? 28.752 2.511 -27.760 1.00 78.81 91 ALA A C 1
ATOM 741 O O . ALA A 1 91 ? 29.820 2.034 -27.384 1.00 78.81 91 ALA A O 1
ATOM 742 N N . PHE A 1 92 ? 27.713 1.740 -28.096 1.00 77.25 92 PHE A N 1
ATOM 743 C CA . PHE A 1 92 ? 27.729 0.281 -28.003 1.00 77.25 92 PHE A CA 1
ATOM 744 C C . PHE A 1 92 ? 28.827 -0.354 -28.869 1.00 77.25 92 PHE A C 1
ATOM 746 O O . PHE A 1 92 ? 29.557 -1.217 -28.400 1.00 77.25 92 PHE A O 1
ATOM 753 N N . CYS A 1 93 ? 29.017 0.114 -30.105 1.00 82.50 93 CYS A N 1
ATOM 754 C CA . CYS A 1 93 ? 30.085 -0.360 -30.994 1.00 82.50 93 CYS A CA 1
ATOM 755 C C . CYS A 1 93 ? 31.483 0.138 -30.588 1.00 82.50 93 CYS A C 1
ATOM 757 O O . CYS A 1 93 ? 32.477 -0.293 -31.174 1.00 82.50 93 CYS A O 1
ATOM 759 N N . THR A 1 94 ? 31.579 1.091 -29.657 1.00 85.88 94 THR A N 1
ATOM 760 C CA . THR A 1 94 ? 32.847 1.508 -29.039 1.00 85.88 94 THR A CA 1
ATOM 761 C C . THR A 1 94 ? 33.224 0.553 -27.908 1.00 85.88 94 THR A C 1
ATOM 763 O O . THR A 1 94 ? 34.391 0.193 -27.781 1.00 85.88 94 THR A O 1
ATOM 766 N N . GLU A 1 95 ? 32.243 0.105 -27.121 1.00 84.06 95 GLU A N 1
ATOM 767 C CA . GLU A 1 95 ? 32.430 -0.884 -26.049 1.00 84.06 95 GLU A CA 1
ATOM 768 C C . GLU A 1 95 ? 32.581 -2.316 -26.586 1.00 84.06 95 GLU A C 1
ATOM 770 O O . GLU A 1 95 ? 33.352 -3.104 -26.042 1.00 84.06 95 GLU A O 1
ATOM 775 N N . HIS A 1 96 ? 31.891 -2.625 -27.686 1.00 84.19 96 HIS A N 1
ATOM 776 C CA . HIS A 1 96 ? 31.848 -3.936 -28.334 1.00 84.19 96 HIS A CA 1
ATOM 777 C C . HIS A 1 96 ? 32.258 -3.831 -29.812 1.00 84.19 96 HIS A C 1
ATOM 779 O O . HIS A 1 96 ? 31.409 -3.909 -30.711 1.00 84.19 96 HIS A O 1
ATOM 785 N N . PRO A 1 97 ? 33.556 -3.617 -30.104 1.00 86.00 97 PRO A N 1
ATOM 786 C CA . PRO A 1 97 ? 34.045 -3.437 -31.470 1.00 86.00 97 PRO A CA 1
ATOM 787 C C . PRO A 1 97 ? 33.792 -4.654 -32.369 1.00 86.00 97 PRO A C 1
ATOM 789 O O . PRO A 1 97 ? 33.646 -4.498 -33.580 1.00 86.00 97 PRO A O 1
ATOM 792 N N . GLU A 1 98 ? 33.687 -5.854 -31.797 1.00 83.81 98 GLU A N 1
ATOM 793 C CA . GLU A 1 98 ? 33.371 -7.096 -32.503 1.00 83.81 98 GLU A CA 1
ATOM 794 C C . GLU A 1 98 ? 31.976 -7.098 -33.145 1.00 83.81 98 GLU A C 1
ATOM 796 O O . GLU A 1 98 ? 31.757 -7.816 -34.115 1.00 83.81 98 GLU A O 1
ATOM 801 N N . VAL A 1 99 ? 31.040 -6.284 -32.645 1.00 84.50 99 VAL A N 1
ATOM 802 C CA . VAL A 1 99 ? 29.660 -6.223 -33.156 1.00 84.50 99 VAL A CA 1
ATOM 803 C C . VAL A 1 99 ? 29.525 -5.226 -34.314 1.00 84.50 99 VAL A C 1
ATOM 805 O O . VAL A 1 99 ? 28.601 -5.328 -35.121 1.00 84.50 99 VAL A O 1
ATOM 808 N N . ARG A 1 100 ? 30.471 -4.288 -34.451 1.00 87.19 100 ARG A N 1
ATOM 809 C CA . ARG A 1 100 ? 30.447 -3.223 -35.466 1.00 87.19 100 ARG A CA 1
ATOM 810 C C . ARG A 1 100 ? 30.273 -3.743 -36.905 1.00 87.19 100 ARG A C 1
ATOM 812 O O . ARG A 1 100 ? 29.383 -3.227 -37.581 1.00 87.19 100 ARG A O 1
ATOM 819 N N . PRO A 1 101 ? 31.007 -4.778 -37.371 1.00 84.81 101 PRO A N 1
ATOM 820 C CA . PRO A 1 101 ? 30.854 -5.278 -38.740 1.00 84.81 101 PRO A CA 1
ATOM 821 C C . PRO A 1 101 ? 29.437 -5.785 -39.033 1.00 84.81 101 PRO A C 1
ATOM 823 O O . PRO A 1 101 ? 28.900 -5.545 -40.111 1.00 84.81 101 PRO A O 1
ATOM 826 N N . LEU A 1 102 ? 28.809 -6.444 -38.053 1.00 82.44 102 LEU A N 1
ATOM 827 C CA . LEU A 1 102 ? 27.451 -6.966 -38.178 1.00 82.44 102 LEU A CA 1
ATOM 828 C C . LEU A 1 102 ? 26.422 -5.830 -38.269 1.00 82.44 102 LEU A C 1
ATOM 830 O O . LEU A 1 102 ? 25.521 -5.876 -39.103 1.00 82.44 102 LEU A O 1
ATOM 834 N N . ILE A 1 103 ? 26.568 -4.788 -37.448 1.00 82.62 103 ILE A N 1
ATOM 835 C CA . ILE A 1 103 ? 25.678 -3.617 -37.473 1.00 82.62 103 ILE A CA 1
ATOM 836 C C . ILE A 1 103 ? 25.792 -2.854 -38.795 1.00 82.62 103 ILE A C 1
ATOM 838 O O . ILE A 1 103 ? 24.774 -2.464 -39.370 1.00 82.62 103 ILE A O 1
ATOM 842 N N . GLU A 1 104 ? 27.012 -2.653 -39.296 1.00 83.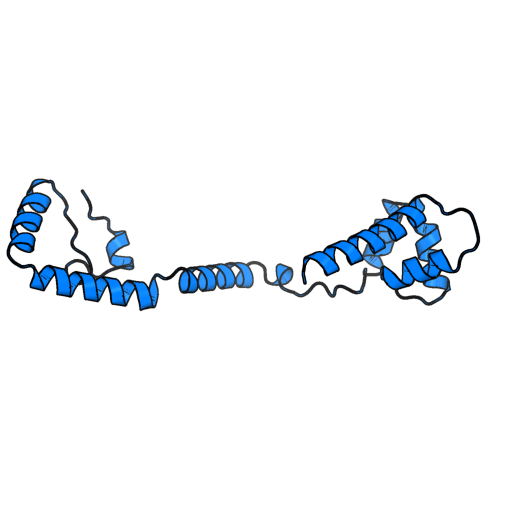25 104 GLU A N 1
ATOM 843 C CA . GLU A 1 104 ? 27.248 -2.012 -40.593 1.00 83.25 104 GLU A CA 1
ATOM 844 C C . GLU A 1 104 ? 26.626 -2.821 -41.738 1.00 83.25 104 GLU A C 1
ATOM 846 O O . GLU A 1 104 ? 25.978 -2.247 -42.614 1.00 83.25 104 GLU A O 1
ATOM 851 N N . GLU A 1 105 ? 26.740 -4.151 -41.700 1.00 79.94 105 GLU A N 1
ATOM 852 C CA . GLU A 1 105 ? 26.143 -5.042 -42.698 1.00 79.94 105 GLU A CA 1
ATOM 853 C C . GLU A 1 105 ? 24.604 -4.994 -42.682 1.00 79.94 105 GLU A C 1
ATOM 855 O O . GLU A 1 105 ? 23.970 -4.906 -43.738 1.00 79.94 105 GLU A O 1
ATOM 860 N N . VAL A 1 106 ? 23.988 -5.022 -41.496 1.00 78.81 106 VAL A N 1
ATOM 861 C CA . VAL A 1 106 ? 22.525 -4.937 -41.327 1.00 78.81 106 VAL A CA 1
ATOM 862 C C . VAL A 1 106 ? 22.002 -3.586 -41.829 1.00 78.81 106 VAL A C 1
ATOM 864 O O . VAL A 1 106 ? 21.038 -3.549 -42.598 1.00 78.81 106 VAL A O 1
ATOM 867 N N . ASN A 1 107 ? 22.682 -2.489 -41.477 1.00 77.56 107 ASN A N 1
ATOM 868 C CA . ASN A 1 107 ? 22.348 -1.145 -41.953 1.00 77.56 107 ASN A CA 1
ATOM 869 C C 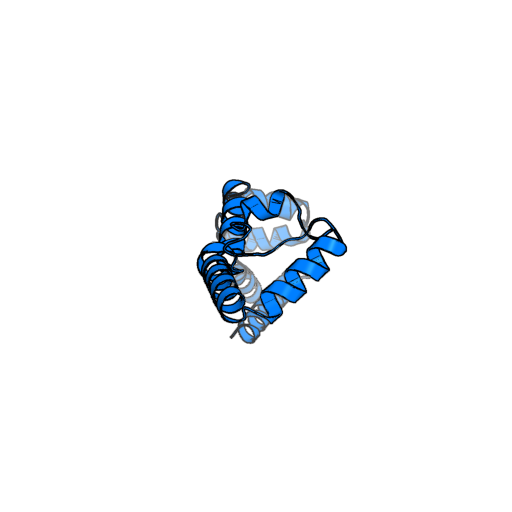. ASN A 1 107 ? 22.499 -1.015 -43.476 1.00 77.56 107 ASN A C 1
ATOM 871 O O . ASN A 1 107 ? 21.628 -0.445 -44.132 1.00 77.56 107 ASN A O 1
ATOM 875 N N . ALA A 1 108 ? 23.569 -1.567 -44.059 1.00 78.00 108 ALA A N 1
ATOM 876 C CA . ALA A 1 108 ? 23.807 -1.527 -45.503 1.00 78.00 108 ALA A CA 1
ATOM 877 C C . ALA A 1 108 ? 22.721 -2.265 -46.305 1.00 78.00 108 ALA A C 1
ATOM 879 O O . ALA A 1 108 ? 22.399 -1.872 -47.426 1.00 78.00 108 ALA A O 1
ATOM 880 N N . LYS A 1 109 ? 22.121 -3.309 -45.722 1.00 75.88 109 LYS A N 1
ATOM 881 C CA . LYS A 1 109 ? 20.993 -4.051 -46.307 1.00 75.88 109 LYS A CA 1
ATOM 882 C C . LYS A 1 109 ? 19.632 -3.363 -46.101 1.00 75.88 109 LYS A C 1
ATOM 884 O O . LYS A 1 109 ? 18.622 -3.879 -46.571 1.00 75.88 109 LYS A O 1
ATOM 889 N N . GLY A 1 110 ? 19.594 -2.200 -45.442 1.00 70.06 110 GLY A N 1
ATOM 890 C CA . GLY A 1 110 ? 18.376 -1.411 -45.230 1.00 70.06 110 GLY A CA 1
ATOM 891 C C . GLY A 1 110 ? 17.420 -1.999 -44.190 1.00 70.06 110 GLY A C 1
ATOM 892 O O . GLY A 1 110 ? 16.243 -1.636 -44.164 1.00 70.06 110 GLY A O 1
ATOM 893 N N . PHE A 1 111 ? 17.903 -2.918 -43.355 1.00 69.69 111 PHE A N 1
ATOM 894 C CA . PHE A 1 111 ? 17.118 -3.506 -42.279 1.00 69.69 111 PHE A CA 1
ATOM 895 C C . PHE A 1 111 ? 17.007 -2.556 -41.081 1.00 69.69 111 PHE A C 1
ATOM 897 O O . PHE A 1 111 ? 17.871 -1.708 -40.857 1.00 69.69 111 PHE A O 1
ATOM 904 N N . GLN A 1 112 ? 15.946 -2.710 -40.286 1.00 69.62 112 GLN A N 1
ATOM 905 C CA . GLN A 1 112 ? 15.859 -2.029 -38.996 1.00 69.62 112 GLN A CA 1
ATOM 906 C C . GLN A 1 112 ? 16.810 -2.685 -37.985 1.00 69.62 112 GLN A C 1
ATOM 908 O O . GLN A 1 112 ? 17.083 -3.881 -38.053 1.00 69.62 112 GLN A O 1
ATOM 913 N N . LEU A 1 113 ? 17.327 -1.906 -37.031 1.00 73.19 113 LEU A N 1
ATOM 914 C CA . LEU A 1 113 ? 18.186 -2.417 -35.957 1.00 73.19 113 LEU A CA 1
ATOM 915 C C . LEU A 1 113 ? 17.342 -3.022 -34.828 1.00 73.19 113 LEU A C 1
ATOM 917 O O . LEU A 1 113 ? 17.316 -2.526 -33.700 1.00 73.19 113 LEU A O 1
ATOM 921 N N . ASP A 1 114 ? 16.636 -4.097 -35.162 1.00 78.81 114 ASP A N 1
ATOM 922 C CA . ASP A 1 114 ? 15.900 -4.951 -34.237 1.00 78.81 114 ASP A CA 1
ATOM 923 C C . ASP A 1 114 ? 16.424 -6.398 -34.304 1.00 78.81 114 ASP A C 1
ATOM 925 O O . ASP A 1 114 ? 17.132 -6.785 -35.238 1.00 78.81 114 ASP A O 1
ATOM 929 N N . LEU A 1 115 ? 16.101 -7.206 -33.290 1.00 80.50 115 LEU A N 1
ATOM 930 C CA . LEU A 1 115 ? 16.630 -8.568 -33.177 1.00 80.50 115 LEU A CA 1
ATOM 931 C C . LEU A 1 115 ? 16.188 -9.479 -34.335 1.00 80.50 115 LEU A C 1
ATOM 933 O O . LEU A 1 115 ? 16.966 -10.329 -34.762 1.00 80.50 115 LEU A O 1
ATOM 937 N N . ASP A 1 116 ? 14.972 -9.309 -34.856 1.00 83.12 116 ASP A N 1
ATOM 938 C CA . ASP A 1 116 ? 14.447 -10.123 -35.957 1.00 83.12 116 ASP A CA 1
ATOM 939 C C . ASP A 1 116 ? 15.180 -9.833 -37.263 1.00 83.12 116 ASP A C 1
ATOM 941 O O . ASP A 1 116 ? 15.614 -10.746 -37.968 1.00 83.12 116 ASP A O 1
ATOM 945 N N . SER A 1 117 ? 15.372 -8.551 -37.541 1.00 80.69 117 SER A N 1
ATOM 946 C CA . SER A 1 117 ? 16.098 -8.029 -38.686 1.00 80.69 117 SER A CA 1
ATOM 947 C C . SER A 1 117 ? 17.581 -8.427 -38.665 1.00 80.69 117 SER A C 1
ATOM 949 O O . SER A 1 117 ? 18.114 -8.873 -39.684 1.00 80.69 117 SER A O 1
ATOM 951 N N . ILE A 1 118 ? 18.240 -8.352 -37.501 1.00 84.62 118 ILE A N 1
ATOM 952 C CA . ILE A 1 118 ? 19.633 -8.803 -37.330 1.00 84.62 118 ILE A CA 1
ATOM 953 C C . ILE A 1 118 ? 19.736 -10.309 -37.595 1.00 84.62 118 ILE A C 1
ATOM 955 O O . ILE A 1 118 ? 20.565 -10.744 -38.393 1.00 84.62 118 ILE A O 1
ATOM 959 N N . VAL A 1 119 ? 18.860 -11.119 -36.997 1.00 85.56 119 VAL A N 1
ATOM 960 C CA . VAL A 1 119 ? 18.850 -12.575 -37.212 1.00 85.56 119 VAL A CA 1
ATOM 961 C C . VAL A 1 119 ? 18.559 -12.932 -38.669 1.00 85.56 119 VAL A C 1
ATOM 963 O O . VAL A 1 119 ? 19.174 -13.855 -39.208 1.00 85.56 119 VAL A O 1
ATOM 966 N N . ALA A 1 120 ? 17.659 -12.208 -39.335 1.00 83.62 120 ALA A N 1
ATOM 967 C CA . ALA A 1 120 ? 17.393 -12.394 -40.757 1.00 83.62 120 ALA A CA 1
ATOM 968 C C . ALA A 1 120 ? 18.650 -12.129 -41.600 1.00 83.62 120 ALA A C 1
ATOM 970 O O . ALA A 1 120 ? 18.996 -12.949 -42.451 1.00 83.62 120 ALA A O 1
ATOM 971 N N . ALA A 1 121 ? 19.379 -11.045 -41.318 1.00 82.62 121 ALA A N 1
ATOM 972 C CA . ALA A 1 121 ? 20.623 -10.722 -42.012 1.00 82.62 121 ALA A CA 1
ATOM 973 C C . ALA A 1 121 ? 21.712 -11.789 -41.803 1.00 82.62 121 ALA A C 1
ATOM 975 O O . ALA A 1 121 ? 22.379 -12.156 -42.773 1.00 82.62 121 ALA A O 1
ATOM 976 N N . ILE A 1 122 ? 21.840 -12.326 -40.581 1.00 85.69 122 ILE A N 1
ATOM 977 C CA . ILE A 1 122 ? 22.770 -13.422 -40.250 1.00 85.69 122 ILE A CA 1
ATOM 978 C C . ILE A 1 122 ? 22.405 -14.687 -41.028 1.00 85.69 122 ILE A C 1
ATOM 980 O O . ILE A 1 122 ? 23.262 -15.307 -41.647 1.00 85.69 122 ILE A O 1
ATOM 984 N N . ARG A 1 123 ? 21.122 -15.063 -41.058 1.00 83.81 123 ARG A N 1
ATOM 985 C CA . ARG A 1 123 ? 20.657 -16.262 -41.780 1.00 83.81 123 ARG A CA 1
ATOM 986 C C . ARG A 1 123 ? 20.872 -16.176 -43.291 1.00 83.81 123 ARG A C 1
ATOM 988 O O . ARG A 1 123 ? 21.016 -17.210 -43.936 1.00 83.81 123 ARG A O 1
ATOM 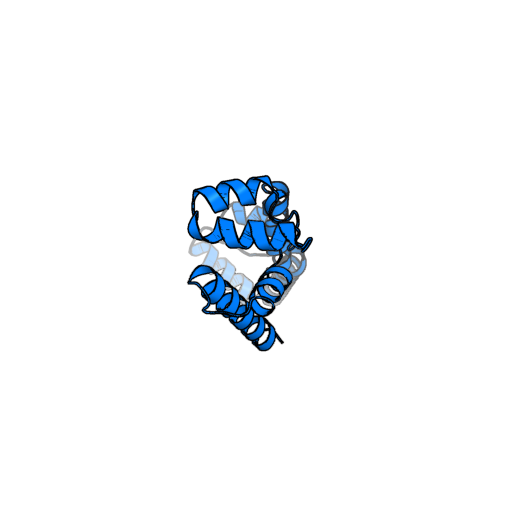995 N N . MET A 1 124 ? 20.887 -14.968 -43.858 1.00 80.00 124 MET A N 1
ATOM 996 C CA . MET A 1 124 ? 21.188 -14.742 -45.277 1.00 80.00 124 MET A CA 1
ATOM 997 C C . MET A 1 124 ? 22.684 -14.867 -45.604 1.00 80.00 124 MET A C 1
ATOM 999 O O . MET A 1 124 ? 23.043 -15.019 -46.772 1.00 80.00 124 MET A O 1
ATOM 1003 N N . LYS A 1 125 ? 23.568 -14.793 -44.603 1.00 79.94 125 LYS A N 1
ATOM 1004 C CA . LYS A 1 125 ? 25.009 -14.976 -44.775 1.00 79.94 125 LYS A CA 1
ATOM 1005 C C . LYS A 1 125 ? 25.324 -16.472 -44.828 1.00 79.94 125 LYS A C 1
ATOM 1007 O O . LYS A 1 125 ? 25.095 -17.215 -43.879 1.00 79.94 125 LYS A O 1
ATOM 1012 N N . HIS A 1 126 ? 25.875 -16.931 -45.949 1.00 62.44 126 HIS A N 1
ATOM 1013 C CA . HIS A 1 126 ? 26.372 -18.300 -46.077 1.00 62.44 126 HIS A CA 1
ATOM 1014 C C . HIS A 1 126 ? 27.820 -18.377 -45.575 1.00 62.44 126 HIS A C 1
ATOM 1016 O O . HIS A 1 126 ? 28.711 -17.778 -46.175 1.00 62.44 126 HIS A O 1
ATOM 1022 N N . GLY A 1 127 ? 28.076 -19.114 -44.489 1.00 72.06 127 GLY A N 1
ATOM 1023 C CA . GLY A 1 127 ? 29.432 -19.296 -43.963 1.00 72.06 127 GLY A CA 1
ATOM 1024 C C . GLY A 1 127 ? 29.490 -19.702 -42.491 1.00 72.06 127 GLY A C 1
ATOM 1025 O O . GLY A 1 127 ? 28.478 -20.030 -41.876 1.00 72.06 127 GLY A O 1
ATOM 1026 N N . LYS A 1 128 ? 30.705 -19.700 -41.930 1.00 77.44 128 LYS A N 1
ATOM 1027 C CA . LYS A 1 128 ? 30.937 -19.927 -40.499 1.00 77.44 128 LYS A CA 1
ATOM 1028 C C . LYS A 1 128 ? 30.484 -18.689 -39.722 1.00 77.44 128 LYS A C 1
ATOM 1030 O O . LYS A 1 128 ? 30.984 -17.605 -40.010 1.00 77.44 128 LYS A O 1
ATOM 1035 N N . MET A 1 129 ? 29.583 -18.873 -38.756 1.00 79.56 129 MET A N 1
ATOM 1036 C CA . MET A 1 129 ? 29.155 -17.788 -37.871 1.00 79.56 129 MET A CA 1
ATOM 1037 C C . MET A 1 129 ? 30.279 -17.376 -36.926 1.00 79.56 129 MET A C 1
ATOM 1039 O O . MET A 1 129 ? 31.015 -18.227 -36.408 1.00 79.56 129 MET A O 1
ATOM 1043 N N . ASP A 1 130 ? 30.395 -16.073 -36.702 1.00 85.00 130 ASP A N 1
ATOM 1044 C CA . ASP A 1 130 ? 31.242 -15.521 -35.655 1.00 85.00 130 ASP A CA 1
ATOM 1045 C C . ASP A 1 130 ? 30.537 -15.524 -34.282 1.00 85.00 130 ASP A C 1
ATOM 1047 O O . ASP A 1 130 ? 29.388 -15.959 -34.122 1.00 85.00 130 ASP A O 1
ATOM 1051 N N . TYR A 1 131 ? 31.280 -15.139 -33.241 1.00 84.50 131 TYR A N 1
ATOM 1052 C CA . TYR A 1 131 ? 30.780 -15.162 -31.866 1.00 84.50 131 TYR A CA 1
ATOM 1053 C C . TYR A 1 131 ? 29.591 -14.201 -31.652 1.00 84.50 131 TYR A C 1
ATOM 1055 O O . TYR A 1 131 ? 28.570 -14.665 -31.136 1.00 84.50 131 TYR A O 1
ATOM 1063 N N . PRO A 1 132 ? 29.653 -12.920 -32.077 1.00 85.00 132 PRO A N 1
ATOM 1064 C CA . PRO A 1 132 ? 28.501 -12.018 -32.039 1.00 85.00 132 PRO A CA 1
ATOM 1065 C C . PRO A 1 132 ? 27.259 -12.571 -32.743 1.00 85.00 132 PRO A C 1
ATOM 1067 O O . PRO A 1 132 ? 26.173 -12.558 -32.166 1.00 85.00 132 PRO A O 1
ATOM 1070 N N . GLU A 1 133 ? 27.405 -13.115 -33.951 1.00 87.38 133 GLU A N 1
ATOM 1071 C CA . GLU A 1 133 ? 26.296 -13.701 -34.711 1.00 87.38 133 GLU A CA 1
ATOM 1072 C C . GLU A 1 133 ? 25.642 -14.865 -33.959 1.00 87.38 133 GLU A C 1
ATOM 1074 O O . GLU A 1 133 ? 24.415 -14.951 -33.854 1.00 87.38 133 GLU A O 1
ATOM 1079 N N . THR A 1 134 ? 26.466 -15.735 -33.370 1.00 87.56 134 THR A N 1
ATOM 1080 C CA . THR A 1 134 ? 25.995 -16.855 -32.545 1.00 87.56 134 THR A CA 1
ATOM 1081 C C . THR A 1 134 ? 25.227 -16.356 -31.320 1.00 87.56 134 THR A C 1
ATOM 1083 O O . THR A 1 134 ? 24.182 -16.909 -30.974 1.00 87.56 134 THR A O 1
ATOM 1086 N N . LEU A 1 135 ? 25.704 -15.288 -30.676 1.00 88.06 135 LEU A N 1
ATOM 1087 C CA . LEU A 1 135 ? 25.044 -14.696 -29.517 1.00 88.06 135 LEU A CA 1
ATOM 1088 C C . LEU A 1 135 ? 23.660 -14.139 -29.880 1.00 88.06 135 LEU A C 1
ATOM 1090 O O . LEU A 1 135 ? 22.693 -14.437 -29.182 1.00 88.06 135 LEU A O 1
ATOM 1094 N N . PHE A 1 136 ? 23.532 -13.410 -30.993 1.00 88.62 136 PHE A N 1
ATOM 1095 C CA . PHE A 1 136 ? 22.234 -12.911 -31.463 1.00 88.62 136 PHE A CA 1
ATOM 1096 C C . PHE A 1 136 ? 21.254 -14.046 -31.800 1.00 88.62 136 PHE A C 1
ATOM 1098 O O . PHE A 1 136 ? 20.063 -13.942 -31.497 1.00 88.62 136 PHE A O 1
ATOM 1105 N N . MET A 1 137 ? 21.746 -15.161 -32.349 1.00 87.69 137 MET A N 1
ATOM 1106 C CA . MET A 1 137 ? 20.937 -16.366 -32.566 1.00 87.69 137 MET A CA 1
ATOM 1107 C C . MET A 1 137 ? 20.426 -16.967 -31.247 1.00 87.69 137 MET A C 1
ATOM 1109 O O . MET A 1 137 ? 19.238 -17.268 -31.134 1.00 87.69 137 MET A O 1
ATOM 1113 N N . ILE A 1 138 ? 21.288 -17.089 -30.231 1.00 90.81 138 ILE A N 1
ATOM 1114 C CA . ILE A 1 138 ? 20.902 -17.583 -28.897 1.00 90.81 138 ILE A CA 1
ATOM 1115 C C . ILE A 1 138 ? 19.892 -16.638 -28.239 1.00 90.81 138 ILE A C 1
ATOM 1117 O O . ILE A 1 138 ? 18.897 -17.090 -27.675 1.00 90.81 138 ILE A O 1
ATOM 1121 N N . MET A 1 139 ? 20.112 -15.325 -28.333 1.00 87.94 139 MET A N 1
ATOM 1122 C CA . MET A 1 139 ? 19.190 -14.321 -27.798 1.00 87.94 139 MET A CA 1
ATOM 1123 C C . MET A 1 139 ? 17.798 -14.441 -28.422 1.00 87.94 139 MET A C 1
ATOM 1125 O O . MET A 1 139 ? 16.798 -14.310 -27.713 1.00 87.94 139 MET A O 1
ATOM 1129 N N . LYS A 1 140 ? 17.717 -14.724 -29.728 1.00 87.94 140 LYS A N 1
ATOM 1130 C CA . LYS A 1 140 ? 16.437 -14.928 -30.411 1.00 87.94 140 LYS A CA 1
ATOM 1131 C C . LYS A 1 140 ? 15.713 -16.181 -29.931 1.00 87.94 140 LYS A C 1
ATOM 1133 O O . LYS A 1 140 ? 14.503 -16.130 -29.715 1.00 87.94 140 LYS A O 1
ATOM 1138 N N . GLU A 1 141 ? 16.449 -17.267 -29.728 1.00 87.38 141 GLU A N 1
ATOM 1139 C CA . GLU A 1 141 ? 15.895 -18.510 -29.190 1.00 87.38 141 GLU A CA 1
ATOM 1140 C C . GLU A 1 141 ? 15.387 -18.319 -27.754 1.00 87.38 141 GLU A C 1
ATOM 1142 O O . GLU A 1 141 ? 14.268 -18.703 -27.418 1.00 87.38 141 GLU A O 1
ATOM 1147 N N . TYR A 1 142 ? 16.163 -17.622 -26.920 1.00 87.81 142 TYR A N 1
ATOM 1148 C CA . TYR A 1 142 ? 15.762 -17.291 -25.555 1.00 87.81 142 TYR A CA 1
ATOM 1149 C C . TYR A 1 142 ? 14.492 -16.430 -25.520 1.00 87.81 142 TYR A C 1
ATOM 1151 O O . TYR A 1 142 ? 13.591 -16.681 -24.721 1.00 87.81 142 TYR A O 1
ATOM 1159 N N . GLN A 1 143 ? 14.380 -15.438 -26.410 1.00 81.50 143 GLN A N 1
ATOM 1160 C CA . GLN A 1 143 ? 13.177 -14.614 -26.512 1.00 81.50 143 GLN A CA 1
ATOM 1161 C C . GLN A 1 143 ? 11.939 -15.458 -26.852 1.00 81.50 143 GLN A C 1
ATOM 1163 O O . GLN A 1 143 ? 10.878 -15.230 -26.270 1.00 81.50 143 GLN A O 1
ATOM 1168 N N . ALA A 1 144 ? 12.067 -16.432 -27.758 1.00 82.12 144 ALA A N 1
ATOM 1169 C CA . ALA A 1 144 ? 10.977 -17.341 -28.106 1.00 82.12 144 ALA A CA 1
ATOM 1170 C C . ALA A 1 144 ? 10.550 -18.197 -26.901 1.00 82.12 144 ALA A C 1
ATOM 1172 O O . ALA A 1 144 ? 9.361 -18.267 -26.591 1.00 82.12 144 ALA A O 1
ATOM 1173 N N . LEU A 1 145 ? 11.522 -18.745 -26.164 1.00 81.12 145 LEU A N 1
ATOM 1174 C CA . LEU A 1 145 ? 11.285 -19.571 -24.978 1.00 81.12 145 LEU A CA 1
ATOM 1175 C C . LEU A 1 145 ? 10.575 -18.798 -23.855 1.00 81.12 145 LEU A C 1
ATOM 1177 O O . LEU A 1 145 ? 9.637 -19.309 -23.240 1.00 81.12 145 LEU A O 1
ATOM 1181 N N . VAL A 1 146 ? 10.980 -17.546 -23.611 1.00 81.25 146 VAL A N 1
ATOM 1182 C CA . VAL A 1 146 ? 10.331 -16.664 -22.625 1.00 81.25 146 VAL A CA 1
ATOM 1183 C C . VAL A 1 146 ? 8.891 -16.342 -23.030 1.00 81.25 146 VAL A C 1
ATOM 1185 O O . VAL A 1 146 ? 8.008 -16.329 -22.176 1.00 81.25 146 VAL A O 1
ATOM 1188 N N . GLN A 1 147 ? 8.626 -16.101 -24.317 1.00 76.19 147 GLN A N 1
ATOM 1189 C CA . GLN A 1 147 ? 7.264 -15.827 -24.785 1.00 76.19 147 GLN A CA 1
ATOM 1190 C C . GLN A 1 147 ? 6.341 -17.046 -24.712 1.00 76.19 147 GLN A C 1
ATOM 1192 O O . GLN A 1 147 ? 5.138 -16.875 -24.528 1.00 76.19 147 GLN A O 1
ATOM 1197 N N . GLU A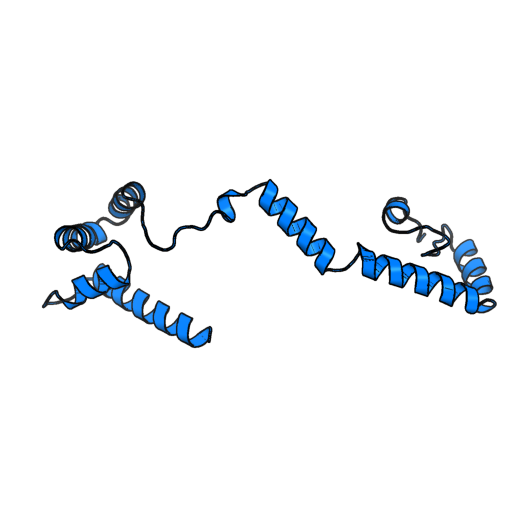 1 148 ? 6.884 -18.256 -24.836 1.00 77.81 148 GLU A N 1
ATOM 1198 C CA . GLU A 1 148 ? 6.129 -19.499 -24.669 1.00 77.81 148 GLU A CA 1
ATOM 1199 C C . GLU A 1 148 ? 5.738 -19.744 -23.203 1.00 77.81 148 GLU A C 1
ATOM 1201 O O . GLU A 1 148 ? 4.605 -20.122 -22.938 1.00 77.81 148 GLU A O 1
ATOM 1206 N N . HIS A 1 149 ? 6.628 -19.450 -22.247 1.00 71.19 149 HIS A N 1
ATOM 1207 C CA . HIS A 1 149 ? 6.374 -19.641 -20.809 1.00 71.19 149 HIS A CA 1
ATOM 1208 C C . HIS A 1 149 ? 5.503 -18.552 -20.162 1.00 71.19 149 HIS A C 1
ATOM 1210 O O . HIS A 1 149 ? 5.059 -18.710 -19.026 1.00 71.19 149 HIS A O 1
ATOM 1216 N N . LEU A 1 150 ? 5.290 -17.429 -20.851 1.00 62.19 150 LEU A N 1
ATOM 1217 C CA . LEU A 1 150 ? 4.422 -16.333 -20.402 1.00 62.19 150 LEU A CA 1
ATOM 1218 C C . LEU A 1 150 ? 2.986 -16.432 -20.956 1.00 62.19 150 LEU A C 1
ATOM 1220 O O . LEU A 1 150 ? 2.184 -15.532 -20.697 1.00 62.19 150 LEU A O 1
ATOM 1224 N N . ARG A 1 151 ? 2.668 -17.481 -21.724 1.00 47.88 151 ARG A N 1
ATOM 1225 C CA . ARG A 1 151 ? 1.309 -17.825 -22.174 1.00 47.88 151 ARG A CA 1
ATOM 1226 C C . ARG A 1 151 ? 0.707 -18.909 -21.292 1.00 47.88 151 ARG A C 1
ATOM 1228 O O . ARG A 1 151 ? -0.529 -18.853 -21.115 1.00 47.88 151 ARG A O 1
#

Radius of gyration: 31.48 Å; chains: 1; bounding box: 58×32×81 Å

pLDDT: mean 84.58, std 13.13, range [45.41, 97.88]

Sequence (151 aa):
VDYHPQLEEFFDIGKEIVCFSSLEELRDKATFYLKHPASCTTIAQAAQMRVHSEHTYVHRMQTMCECIYNQTPEIFAKKKSGSLFIRDVEAFCTEHPEVRPLIEEVNAKGFQLDLDSIVAAIRMKHGKMDYPETLFMIMKEYQALVQEHLR

Secondary structure (DSSP, 8-state):
----TTHHHH--BTTTB---SSHHHHHHHHHHHHH-HHHHHHHHHHHHHHHHHH-SHHHHHHHHHHHHHHH-HHHHS---TT---HHHHHHHHHH-GGGHHHHHHHHHTT--SSHHHHHHHHHHS-S---HHHHHHHHHHHHHHHHHHHT-